Protein AF-A0A6C0DD44-F1 (afdb_monomer_lite)

pLDDT: mean 80.85, std 16.09, range [44.44, 95.06]

Sequence (107 aa):
MPKRCPNGTRRNKTTGKCEPTNSMRSKSPKKNNKTAKKTPVKRCNKMPPHRIHDIVERERGIDEAISFKRRPDYYERMKTKLESLCFPKGTEWTKVSGYDIALYKAI

Foldseek 3Di:
DPDADPPQWDQDPVVRDTHGDPPPPDPDDDDPDPPPPPDPPPPFDADDLVLLVQQLVVVVVVCVVVVHDDDPCPSVVLSVVSRVFTADPPDDSVQVRYSVSSVVRTD

Structure (mmCIF, N/CA/C/O backbone):
data_AF-A0A6C0DD44-F1
#
_entry.id   AF-A0A6C0DD44-F1
#
loop_
_atom_site.group_PDB
_atom_site.id
_atom_site.type_symbol
_atom_site.label_atom_id
_atom_site.label_alt_id
_atom_site.label_comp_id
_atom_site.label_asym_id
_atom_site.label_entity_id
_atom_site.label_seq_id
_atom_site.pdbx_PDB_ins_code
_atom_site.Cartn_x
_atom_site.Cartn_y
_atom_site.Cartn_z
_atom_site.occupancy
_atom_site.B_iso_or_equiv
_atom_site.auth_seq_id
_atom_site.auth_comp_id
_atom_site.auth_asym_id
_atom_site.auth_atom_id
_atom_site.pdbx_PDB_model_num
ATOM 1 N N . MET A 1 1 ? -41.063 29.227 45.702 1.00 49.09 1 MET A N 1
ATOM 2 C CA . MET A 1 1 ? -40.134 28.970 44.574 1.00 49.09 1 MET A CA 1
ATOM 3 C C . MET A 1 1 ? -38.701 29.178 45.041 1.00 49.09 1 MET A C 1
ATOM 5 O O . MET A 1 1 ? -38.458 30.214 45.655 1.00 49.09 1 MET A O 1
ATOM 9 N N . PRO A 1 2 ? -37.749 28.249 44.830 1.00 55.44 2 PRO A N 1
ATOM 10 C CA . PRO A 1 2 ? -36.371 28.508 45.229 1.00 55.44 2 PRO A CA 1
ATOM 11 C C . PRO A 1 2 ? -35.787 29.612 44.338 1.00 55.44 2 PRO A C 1
ATOM 13 O O . PRO A 1 2 ? -35.642 29.434 43.128 1.00 55.44 2 PRO A O 1
ATOM 16 N N . LYS A 1 3 ? -35.482 30.768 44.949 1.00 74.38 3 LYS A N 1
ATOM 17 C CA . LYS A 1 3 ? -34.761 31.878 44.312 1.00 74.38 3 LYS A CA 1
ATOM 18 C C . LYS A 1 3 ? -33.436 31.326 43.782 1.00 74.38 3 LYS A C 1
ATOM 20 O O . LYS A 1 3 ? -32.605 30.855 44.559 1.00 74.38 3 LYS A O 1
ATOM 25 N N . ARG A 1 4 ? -33.273 31.312 42.458 1.00 76.75 4 ARG A N 1
ATOM 26 C CA . ARG A 1 4 ? -32.002 30.942 41.824 1.00 76.75 4 ARG A CA 1
ATOM 27 C C . ARG A 1 4 ? -30.924 31.919 42.302 1.00 76.75 4 ARG A C 1
ATOM 29 O O . ARG A 1 4 ? -31.206 33.105 42.457 1.00 76.75 4 ARG A O 1
ATOM 36 N N . CYS A 1 5 ? -29.714 31.419 42.550 1.00 81.94 5 CYS A N 1
ATOM 37 C CA . CYS A 1 5 ? -28.583 32.297 42.838 1.00 81.94 5 CYS A CA 1
ATOM 38 C C . CYS A 1 5 ? -28.293 33.202 41.627 1.00 81.94 5 CYS A C 1
ATOM 40 O O . CYS A 1 5 ? -28.504 32.764 40.491 1.00 81.94 5 CYS A O 1
ATOM 42 N N . PRO A 1 6 ? -27.823 34.441 41.852 1.00 80.44 6 PRO A N 1
ATOM 43 C CA . PRO A 1 6 ? -27.440 35.340 40.772 1.00 80.44 6 PRO A CA 1
ATOM 44 C C . PRO A 1 6 ? -26.315 34.733 39.920 1.00 80.44 6 PRO A C 1
ATOM 46 O O . PRO A 1 6 ? -25.486 33.958 40.410 1.00 80.44 6 PRO A O 1
ATOM 49 N N . ASN A 1 7 ? -26.299 35.074 38.630 1.00 73.94 7 ASN A N 1
ATOM 50 C CA . ASN A 1 7 ? -25.363 34.513 37.653 1.00 73.94 7 ASN A CA 1
ATOM 51 C C . ASN A 1 7 ? -23.903 34.660 38.117 1.00 73.94 7 ASN A C 1
ATOM 53 O O . ASN A 1 7 ? -23.495 35.719 38.583 1.00 73.94 7 ASN A O 1
ATOM 57 N N . GLY A 1 8 ? -23.119 33.585 37.988 1.00 73.81 8 GLY A N 1
ATOM 58 C CA . GLY A 1 8 ? -21.721 33.535 38.443 1.00 73.81 8 GLY A CA 1
ATOM 59 C C . GLY A 1 8 ? -21.534 33.092 39.899 1.00 73.81 8 GLY A C 1
ATOM 60 O O . GLY A 1 8 ? -20.402 32.835 40.314 1.00 73.81 8 GLY A O 1
ATOM 61 N N . THR A 1 9 ? -22.624 32.911 40.649 1.00 82.69 9 THR A N 1
ATOM 62 C CA . THR A 1 9 ? -22.607 32.354 42.008 1.00 82.69 9 THR A CA 1
ATOM 63 C C . THR A 1 9 ? -23.380 31.039 42.075 1.00 82.69 9 THR A C 1
ATOM 65 O O . THR A 1 9 ? -24.319 30.796 41.314 1.00 82.69 9 THR A O 1
ATOM 68 N N . ARG A 1 10 ? -22.992 30.168 43.003 1.00 86.25 10 ARG A N 1
ATOM 69 C CA . ARG A 1 10 ? -23.633 28.881 43.253 1.00 86.25 10 ARG A CA 1
ATOM 70 C C . ARG A 1 10 ? -24.048 28.795 44.712 1.00 86.25 10 ARG A C 1
ATOM 72 O O . ARG A 1 10 ? -23.312 29.205 45.599 1.00 86.25 10 ARG A O 1
ATOM 79 N N . ARG A 1 11 ? -25.218 28.208 44.974 1.00 87.31 11 ARG A N 1
ATOM 80 C CA . ARG A 1 11 ? -25.659 27.947 46.347 1.00 87.31 11 ARG A CA 1
ATOM 81 C C . ARG A 1 11 ? -24.757 26.895 46.988 1.00 87.31 11 ARG A C 1
ATOM 83 O O . ARG A 1 11 ? -24.691 25.764 46.498 1.00 87.31 11 ARG A O 1
ATOM 90 N N . ASN A 1 12 ? -24.093 27.259 48.075 1.00 81.31 12 ASN A N 1
ATOM 91 C CA . ASN A 1 12 ? -23.393 26.319 48.927 1.00 81.31 12 ASN A CA 1
ATOM 92 C C . ASN A 1 12 ? -24.435 25.438 49.634 1.00 81.31 12 ASN A C 1
ATOM 94 O O . ASN A 1 12 ? -25.406 25.937 50.206 1.00 81.31 12 ASN A O 1
ATOM 98 N N . LYS A 1 13 ? -24.261 24.115 49.547 1.00 79.06 13 LYS A N 1
ATOM 99 C CA . LYS A 1 13 ? -25.189 23.144 50.144 1.00 79.06 13 LYS A CA 1
ATOM 100 C C . LYS A 1 13 ? -25.118 23.134 51.673 1.00 79.06 13 LYS A C 1
ATOM 102 O O . LYS A 1 13 ? -26.117 22.819 52.303 1.00 79.06 13 LYS A O 1
ATOM 107 N N . THR A 1 14 ? -23.971 23.495 52.239 1.00 81.25 14 THR A N 1
ATOM 108 C CA . THR A 1 14 ? -23.697 23.478 53.678 1.00 81.25 14 THR A CA 1
ATOM 109 C C . THR A 1 14 ? -24.195 24.749 54.358 1.00 81.25 14 THR A C 1
ATOM 111 O O . THR A 1 14 ? -24.871 24.678 55.375 1.00 81.25 14 THR A O 1
ATOM 114 N N . THR A 1 15 ? -23.904 25.924 53.790 1.00 79.50 15 THR A N 1
ATOM 115 C CA . THR A 1 15 ? -24.281 27.219 54.395 1.00 79.50 15 THR A CA 1
ATOM 116 C C . THR A 1 15 ? -25.595 27.777 53.850 1.00 79.50 15 THR A C 1
ATOM 118 O O . THR A 1 15 ? -26.145 28.732 54.393 1.00 79.50 15 THR A O 1
ATOM 121 N N . GLY A 1 16 ? -26.097 27.230 52.740 1.00 81.25 16 GLY A N 1
ATOM 122 C CA . GLY A 1 16 ? -27.311 27.696 52.074 1.00 81.25 16 GLY A CA 1
ATOM 123 C C . GLY A 1 16 ? -27.181 29.057 51.379 1.00 81.25 16 GLY A C 1
ATOM 124 O O . GLY A 1 16 ? -28.156 29.483 50.752 1.00 81.25 16 GLY A O 1
ATOM 125 N N . LYS A 1 17 ? -26.017 29.719 51.455 1.00 84.44 17 LYS A N 1
ATOM 126 C CA . LYS A 1 17 ? -25.721 31.027 50.844 1.00 84.44 17 LYS A CA 1
ATOM 127 C C . LYS A 1 17 ? -25.192 30.868 49.414 1.00 84.44 17 LYS A C 1
ATOM 129 O O . LYS A 1 17 ? -24.668 29.817 49.055 1.00 84.44 17 LYS A O 1
ATOM 134 N N . CYS A 1 18 ? -25.353 31.892 48.577 1.00 85.38 18 CYS A N 1
ATOM 135 C CA . CYS A 1 18 ? -24.775 31.913 47.230 1.00 85.38 18 CYS A CA 1
ATOM 136 C C . CYS A 1 18 ? -23.315 32.377 47.309 1.00 85.38 18 CYS A C 1
ATOM 138 O O . CYS A 1 18 ? -23.054 33.487 47.759 1.00 85.38 18 CYS A O 1
ATOM 140 N N . GLU A 1 19 ? -22.382 31.539 46.870 1.00 81.56 19 GLU A N 1
ATOM 141 C CA . GLU A 1 19 ? -20.943 31.816 46.869 1.00 81.56 19 GLU A CA 1
ATOM 142 C C . GLU A 1 19 ? -20.422 31.932 45.430 1.00 81.56 19 GLU A C 1
ATOM 144 O O . GLU A 1 19 ? -20.950 31.260 44.535 1.00 81.56 19 GLU A O 1
ATOM 149 N N . PRO A 1 20 ? -19.421 32.791 45.160 1.00 82.19 20 PRO A N 1
ATOM 150 C CA . PRO A 1 20 ? -18.844 32.927 43.830 1.00 82.19 20 PRO A CA 1
ATOM 151 C C . PRO A 1 20 ? -18.276 31.590 43.363 1.00 82.19 20 PRO A C 1
ATOM 153 O O . PRO A 1 20 ? -17.601 30.866 44.095 1.00 82.19 20 PRO A O 1
ATOM 156 N N . THR A 1 21 ? -18.566 31.241 42.116 1.00 71.44 21 THR A N 1
ATOM 157 C CA . THR A 1 21 ? -18.017 30.026 41.523 1.00 71.44 21 THR A CA 1
ATOM 158 C C . THR A 1 21 ? -16.540 30.306 41.253 1.00 71.44 21 THR A C 1
ATOM 160 O O . THR A 1 21 ? -16.240 31.143 40.407 1.00 71.44 21 THR A O 1
ATOM 163 N N . ASN A 1 22 ? -15.610 29.622 41.931 1.00 60.41 22 ASN A N 1
ATOM 164 C CA . ASN A 1 22 ? -14.150 29.782 41.754 1.00 60.41 22 ASN A CA 1
ATOM 165 C C . ASN A 1 22 ? -13.629 29.464 40.330 1.00 60.41 22 ASN A C 1
ATOM 167 O O . ASN A 1 22 ? -12.428 29.335 40.107 1.00 60.41 22 ASN A O 1
ATOM 171 N N . SER A 1 23 ? -14.497 29.370 39.321 1.00 53.91 23 SER A N 1
ATOM 172 C CA . SER A 1 23 ? -14.121 29.307 37.915 1.00 53.91 23 SER A CA 1
ATOM 173 C C . SER A 1 23 ? -13.792 30.697 37.358 1.00 53.91 23 SER A C 1
ATOM 175 O O . SER A 1 23 ? -14.306 31.089 36.311 1.00 53.91 23 SER A O 1
ATOM 177 N N . MET A 1 24 ? -12.886 31.435 38.000 1.00 49.75 24 MET A N 1
ATOM 178 C CA . MET A 1 24 ? -12.076 32.409 37.269 1.00 49.75 24 MET A CA 1
ATOM 179 C C . MET A 1 24 ? -10.991 31.650 36.496 1.00 49.75 24 MET A C 1
ATOM 181 O O . MET A 1 24 ? -9.802 31.767 36.764 1.00 49.75 24 MET A O 1
ATOM 185 N N . ARG A 1 25 ? -11.404 30.839 35.514 1.00 52.66 25 ARG A N 1
ATOM 186 C CA . ARG A 1 25 ? -10.516 30.519 34.396 1.00 52.66 25 ARG A CA 1
ATOM 187 C C . ARG A 1 25 ? -10.668 31.665 33.412 1.00 52.66 25 ARG A C 1
ATOM 189 O O . ARG A 1 25 ? -11.705 31.813 32.768 1.00 52.66 25 ARG A O 1
ATOM 196 N N . SER A 1 26 ? -9.643 32.507 33.401 1.00 53.81 26 SER A N 1
ATOM 197 C CA . SER A 1 26 ? -9.309 33.462 32.353 1.00 53.81 26 SER A CA 1
ATOM 198 C C . SER A 1 26 ? -9.885 33.043 30.996 1.00 53.81 26 SER A C 1
ATOM 200 O O . SER A 1 26 ? -9.708 31.911 30.546 1.00 53.81 26 SER A O 1
ATOM 202 N N . LYS A 1 27 ? -10.600 33.968 30.346 1.00 48.38 27 LYS A N 1
ATOM 203 C CA . LYS A 1 27 ? -11.064 33.822 28.962 1.00 48.38 27 LYS A CA 1
ATOM 204 C C . LYS A 1 27 ? -9.845 33.576 28.066 1.00 48.38 27 LYS A C 1
ATOM 206 O O . LYS A 1 27 ? -9.212 34.524 27.618 1.00 48.38 27 LYS A O 1
ATOM 211 N N . SER A 1 28 ? -9.501 32.321 27.802 1.00 54.91 28 SER A N 1
ATOM 212 C CA . SER A 1 28 ? -8.605 31.993 26.696 1.00 54.91 28 SER A CA 1
ATOM 213 C C . SER A 1 28 ? -9.347 32.290 25.383 1.00 54.91 28 SER A C 1
ATOM 215 O O . SER A 1 28 ? -10.537 31.967 25.277 1.00 54.91 28 SER A O 1
ATOM 217 N N . PRO A 1 29 ? -8.706 32.928 24.391 1.00 52.94 29 PRO A N 1
ATOM 218 C CA . PRO A 1 29 ? -9.366 33.312 23.151 1.00 52.94 29 PRO A CA 1
ATOM 219 C C . PRO A 1 29 ? -9.887 32.081 22.399 1.00 52.94 29 PRO A C 1
ATOM 221 O O . PRO A 1 29 ? -9.190 31.076 22.243 1.00 52.94 29 PRO A O 1
ATOM 224 N N . LYS A 1 30 ? -11.140 32.170 21.936 1.00 51.69 30 LYS A N 1
ATOM 225 C CA . LYS A 1 30 ? -11.807 31.171 21.092 1.00 51.69 30 LYS A CA 1
ATOM 226 C C . LYS A 1 30 ? -10.969 30.915 19.835 1.00 51.69 30 LYS A C 1
ATOM 228 O O . LYS A 1 30 ? -10.987 31.716 18.905 1.00 51.69 30 LYS A O 1
ATOM 233 N N . LYS A 1 31 ? -10.284 29.770 19.771 1.00 46.09 31 LYS A N 1
ATOM 234 C CA . LYS A 1 31 ? -9.838 29.200 18.495 1.00 46.09 31 LYS A CA 1
ATOM 235 C C . LYS A 1 31 ? -11.046 28.547 17.830 1.00 46.09 31 LYS A C 1
ATOM 237 O O . LYS A 1 31 ? -11.517 27.500 18.272 1.00 46.09 31 LYS A O 1
ATOM 242 N N . ASN A 1 32 ? -11.542 29.178 16.771 1.00 49.62 32 ASN A N 1
ATOM 243 C CA . ASN A 1 32 ? -12.516 28.604 15.852 1.00 49.62 32 ASN A CA 1
ATOM 244 C C . ASN A 1 32 ? -11.860 27.464 15.061 1.00 49.62 32 ASN A C 1
ATOM 246 O O . ASN A 1 32 ? -11.532 27.622 13.891 1.00 49.62 32 ASN A O 1
ATOM 250 N N . ASN A 1 33 ? -11.665 26.305 15.685 1.00 51.00 33 ASN A N 1
ATOM 251 C CA . ASN A 1 33 ? -11.401 25.086 14.939 1.00 51.00 33 ASN A CA 1
ATOM 252 C C . ASN A 1 33 ? -12.742 24.405 14.700 1.00 51.00 33 ASN A C 1
ATOM 254 O O . ASN A 1 33 ? -13.322 23.824 15.614 1.00 51.00 33 ASN A O 1
ATOM 258 N N . LYS A 1 34 ? -13.224 24.497 13.455 1.00 47.75 34 LYS A N 1
ATOM 259 C CA . LYS A 1 34 ? -14.212 23.583 12.873 1.00 47.75 34 LYS A CA 1
ATOM 260 C C . LYS A 1 34 ? -13.738 22.155 13.165 1.00 47.75 34 LYS A C 1
ATOM 262 O O . LYS A 1 34 ? -12.919 21.598 12.440 1.00 47.75 34 LYS A O 1
ATOM 267 N N . THR A 1 35 ? -14.206 21.563 14.256 1.00 44.44 35 THR A N 1
ATOM 268 C CA . THR A 1 35 ? -14.059 20.136 14.503 1.00 44.44 35 THR A CA 1
ATOM 269 C C . THR A 1 35 ? -15.027 19.443 13.561 1.00 44.44 35 THR A C 1
ATOM 271 O O . THR A 1 35 ? -16.190 19.205 13.881 1.00 44.44 35 THR A O 1
ATOM 274 N N . ALA A 1 36 ? -14.542 19.146 12.352 1.00 53.69 36 ALA A N 1
ATOM 275 C CA . ALA A 1 36 ? -15.103 18.070 11.555 1.00 53.69 36 ALA A CA 1
ATOM 276 C C . ALA A 1 36 ? -15.296 16.874 12.497 1.00 53.69 36 ALA A C 1
ATOM 278 O O . ALA A 1 36 ? -14.377 16.527 13.247 1.00 53.69 36 ALA A O 1
ATOM 279 N N . LYS A 1 37 ? -16.516 16.329 12.531 1.00 45.06 37 LYS A N 1
ATOM 280 C CA . LYS A 1 37 ? -16.887 15.166 13.341 1.00 45.06 37 LYS A CA 1
ATOM 281 C C . LYS A 1 37 ? -15.788 14.112 13.188 1.00 45.06 37 LYS A C 1
ATOM 283 O O . LYS A 1 37 ? -15.688 13.493 12.134 1.00 45.06 37 LYS A O 1
ATOM 288 N N . LYS A 1 38 ? -14.951 13.921 14.215 1.00 48.75 38 LYS A N 1
ATOM 289 C CA . LYS A 1 38 ? -14.075 12.752 14.284 1.00 48.75 38 LYS A CA 1
ATOM 290 C C . LYS A 1 38 ? -15.014 11.566 14.442 1.00 48.75 38 LYS A C 1
ATOM 292 O O . LYS A 1 38 ? -15.525 11.318 15.531 1.00 48.75 38 LYS A O 1
ATOM 297 N N . THR A 1 39 ? -15.301 10.897 13.331 1.00 58.97 39 THR A N 1
ATOM 298 C CA . THR A 1 39 ? -15.863 9.550 13.336 1.00 58.97 39 THR A CA 1
ATOM 299 C C . THR A 1 39 ? -15.057 8.700 14.317 1.00 58.97 39 THR A C 1
ATOM 301 O O . THR A 1 39 ? -13.843 8.908 14.430 1.00 58.97 39 THR A O 1
ATOM 304 N N . PRO A 1 40 ? -15.696 7.782 15.064 1.00 52.00 40 PRO A N 1
ATOM 305 C CA . PRO A 1 40 ? -14.987 6.935 16.011 1.00 52.00 40 PRO A CA 1
ATOM 306 C C . PRO A 1 40 ? -13.828 6.271 15.273 1.00 52.00 40 PRO A C 1
ATOM 308 O O . PRO A 1 40 ? -14.037 5.624 14.246 1.00 52.00 40 PRO A O 1
ATOM 311 N N . VAL A 1 41 ? -12.606 6.507 15.754 1.00 58.00 41 VAL A N 1
ATOM 312 C CA . VAL A 1 41 ? -11.389 5.939 15.177 1.00 58.00 41 VAL A CA 1
ATOM 313 C C . VAL A 1 41 ? -11.525 4.430 15.329 1.00 58.00 41 VAL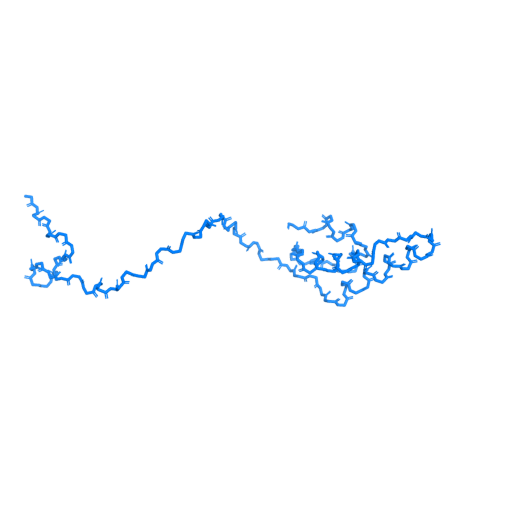 A C 1
ATOM 315 O O . VAL A 1 41 ? -11.274 3.880 16.404 1.00 58.00 41 VAL A O 1
ATOM 318 N N . LYS A 1 42 ? -12.011 3.752 14.282 1.00 61.12 42 LYS A N 1
ATOM 319 C CA . LYS A 1 42 ? -11.956 2.295 14.201 1.00 61.12 42 LYS A CA 1
ATOM 320 C C . LYS A 1 42 ? -10.493 1.947 14.450 1.00 61.12 42 LYS A C 1
ATOM 322 O O . LYS A 1 42 ? -9.619 2.493 13.783 1.00 61.12 42 LYS A O 1
ATOM 327 N N . ARG A 1 43 ? -10.216 1.121 15.465 1.00 69.69 43 ARG A N 1
ATOM 328 C CA . ARG A 1 43 ? -8.854 0.660 15.773 1.00 69.69 43 ARG A CA 1
ATOM 329 C C . ARG A 1 43 ? -8.349 -0.116 14.559 1.00 69.69 43 ARG A C 1
ATOM 331 O O . ARG A 1 43 ? -8.640 -1.305 14.448 1.00 69.69 43 ARG A O 1
ATOM 338 N N . CYS A 1 44 ? -7.677 0.569 13.650 1.00 82.06 44 CYS A N 1
ATOM 339 C CA . CYS A 1 44 ? -7.140 -0.007 12.436 1.00 82.06 44 CYS A CA 1
ATOM 340 C C . CYS A 1 44 ? -5.634 -0.139 12.537 1.00 82.06 44 CYS A C 1
ATOM 342 O O . CYS A 1 44 ? -4.964 0.624 13.238 1.00 82.06 44 CYS A O 1
ATOM 344 N N . ASN A 1 45 ? -5.123 -1.137 11.837 1.00 90.06 45 ASN A N 1
ATOM 345 C CA . ASN A 1 45 ? -3.706 -1.414 11.805 1.00 90.06 45 ASN A CA 1
ATOM 346 C C . ASN A 1 45 ? -3.069 -0.617 10.671 1.00 90.06 45 ASN A C 1
ATOM 348 O O . ASN A 1 45 ? -3.634 -0.491 9.583 1.00 90.06 45 ASN A O 1
ATOM 352 N N . LYS A 1 46 ? -1.887 -0.072 10.946 1.00 92.00 46 LYS A N 1
ATOM 353 C CA . LYS A 1 46 ? -1.039 0.550 9.933 1.00 92.00 46 LYS A CA 1
ATOM 354 C C . LYS A 1 46 ? -0.237 -0.519 9.210 1.00 92.00 46 LYS A C 1
ATOM 356 O O . LYS A 1 46 ? 0.121 -1.533 9.811 1.00 92.00 46 LYS A O 1
ATOM 361 N N . MET A 1 47 ? 0.019 -0.288 7.925 1.00 92.69 47 MET A N 1
ATOM 362 C CA . MET A 1 47 ? 0.877 -1.172 7.149 1.00 92.69 47 MET A CA 1
ATOM 363 C C . MET A 1 47 ? 2.314 -1.093 7.677 1.00 92.69 47 MET A C 1
ATOM 365 O O . MET A 1 47 ? 2.796 0.013 7.934 1.00 92.69 47 MET A O 1
ATOM 369 N N . PRO A 1 48 ? 3.004 -2.230 7.865 1.00 93.75 48 PRO A N 1
ATOM 3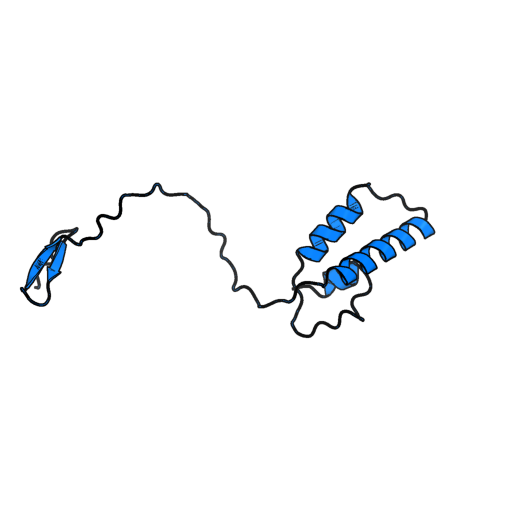70 C CA . PRO A 1 48 ? 4.404 -2.220 8.258 1.00 93.75 48 PRO A CA 1
ATOM 371 C C . PRO A 1 48 ? 5.274 -1.487 7.224 1.00 93.75 48 PRO A C 1
ATOM 373 O O . PRO A 1 48 ? 5.040 -1.640 6.025 1.00 93.75 48 PRO A O 1
ATOM 376 N N . PRO A 1 49 ? 6.314 -0.749 7.645 1.00 93.62 49 PRO A N 1
ATOM 377 C CA . PRO A 1 49 ? 7.126 0.061 6.735 1.00 93.62 49 PRO A CA 1
ATOM 378 C C . PRO A 1 49 ? 7.846 -0.771 5.665 1.00 93.62 49 PRO A C 1
ATOM 380 O O . PRO A 1 49 ? 7.884 -0.363 4.508 1.00 93.62 49 PRO A O 1
ATOM 383 N N . HIS A 1 50 ? 8.335 -1.968 6.010 1.00 93.94 50 HIS A N 1
ATOM 384 C CA . HIS A 1 50 ? 8.947 -2.881 5.035 1.00 93.94 50 HIS A CA 1
ATOM 385 C C . HIS A 1 50 ? 7.960 -3.284 3.928 1.00 93.94 50 HIS A C 1
ATOM 387 O O . HIS A 1 50 ? 8.330 -3.346 2.767 1.00 93.94 50 HIS A O 1
ATOM 393 N N . ARG A 1 51 ? 6.671 -3.456 4.253 1.00 93.94 51 ARG A N 1
ATOM 394 C CA . ARG A 1 51 ? 5.645 -3.768 3.249 1.00 93.94 51 ARG A CA 1
ATOM 395 C C . ARG A 1 51 ? 5.366 -2.623 2.299 1.00 93.94 51 ARG A C 1
ATOM 397 O O . ARG A 1 51 ? 5.110 -2.853 1.124 1.00 93.94 51 ARG A O 1
ATOM 404 N N . ILE A 1 52 ? 5.391 -1.399 2.814 1.00 94.62 52 ILE A N 1
ATOM 405 C CA . ILE A 1 52 ? 5.250 -0.202 1.987 1.00 94.62 52 ILE A CA 1
ATOM 406 C C . ILE A 1 52 ? 6.409 -0.144 0.988 1.00 94.62 52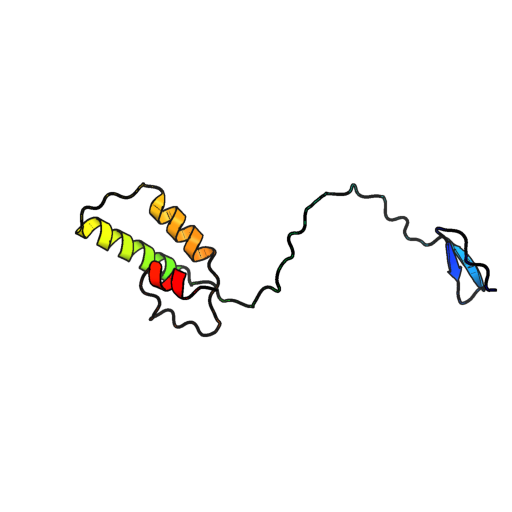 ILE A C 1
ATOM 408 O O . ILE A 1 52 ? 6.172 0.094 -0.192 1.00 94.62 52 ILE A O 1
ATOM 412 N N . HIS A 1 53 ? 7.630 -0.429 1.449 1.00 94.88 53 HIS A N 1
ATOM 413 C CA . HIS A 1 53 ? 8.817 -0.499 0.600 1.00 94.88 53 HIS A CA 1
ATOM 414 C C . HIS A 1 53 ? 8.692 -1.571 -0.493 1.00 94.88 53 HIS A C 1
ATOM 416 O O . HIS A 1 53 ? 8.822 -1.235 -1.665 1.00 94.88 53 HIS A O 1
ATOM 422 N N . ASP A 1 54 ? 8.333 -2.811 -0.131 1.00 95.06 54 ASP A N 1
ATOM 423 C CA . ASP A 1 54 ? 8.150 -3.920 -1.085 1.00 95.06 54 ASP A CA 1
ATOM 424 C C . ASP A 1 54 ? 7.166 -3.566 -2.212 1.00 95.06 54 ASP A C 1
ATOM 426 O O . ASP A 1 54 ? 7.372 -3.911 -3.376 1.00 95.06 54 ASP A O 1
ATOM 430 N N . ILE 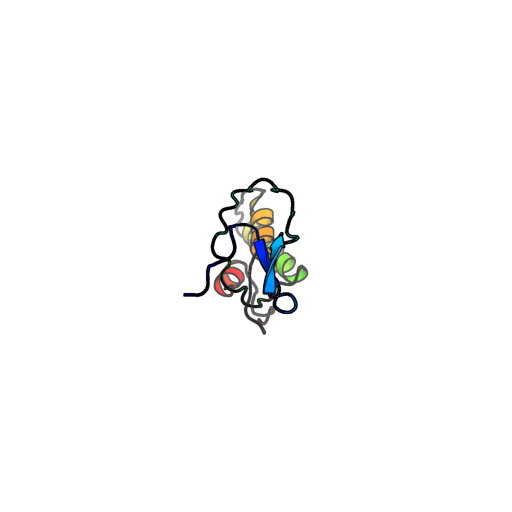A 1 55 ? 6.058 -2.901 -1.861 1.00 94.88 55 ILE A N 1
ATOM 431 C CA . ILE A 1 55 ? 5.037 -2.488 -2.828 1.00 94.88 55 ILE A CA 1
ATOM 432 C C . ILE A 1 55 ? 5.602 -1.412 -3.754 1.00 94.88 55 ILE A C 1
ATOM 434 O O . ILE A 1 55 ? 5.464 -1.527 -4.967 1.00 94.88 55 ILE A O 1
ATOM 438 N N . VAL A 1 56 ? 6.260 -0.389 -3.205 1.00 94.62 56 VAL A N 1
ATOM 439 C CA . VAL A 1 56 ? 6.828 0.709 -4.000 1.00 94.62 56 VAL A CA 1
ATOM 440 C C . VAL A 1 56 ? 7.900 0.201 -4.969 1.00 94.62 56 VAL A C 1
ATOM 442 O O . VAL A 1 56 ? 7.881 0.580 -6.138 1.00 94.62 56 VAL A O 1
ATOM 445 N N . GLU A 1 57 ? 8.801 -0.677 -4.524 1.00 94.25 57 GLU A N 1
ATOM 446 C CA . GLU A 1 57 ? 9.831 -1.266 -5.390 1.00 94.25 57 GLU A CA 1
ATOM 447 C C . GLU A 1 57 ? 9.236 -2.138 -6.491 1.00 94.25 57 GLU A C 1
ATOM 449 O O . GLU A 1 57 ? 9.684 -2.081 -7.634 1.00 94.25 57 GLU A O 1
ATOM 454 N N . ARG A 1 58 ? 8.192 -2.910 -6.176 1.00 93.25 58 ARG A N 1
ATOM 455 C CA . ARG A 1 58 ? 7.490 -3.713 -7.177 1.00 93.25 58 ARG A CA 1
ATOM 456 C C . ARG A 1 58 ? 6.856 -2.846 -8.257 1.00 93.25 58 ARG A C 1
ATOM 458 O O . ARG A 1 58 ? 7.047 -3.130 -9.434 1.00 93.25 58 ARG A O 1
ATOM 465 N N . GLU A 1 59 ? 6.101 -1.820 -7.870 1.00 93.00 59 GLU A N 1
ATOM 466 C CA . GLU A 1 59 ? 5.458 -0.902 -8.822 1.00 93.00 59 GLU A CA 1
ATOM 467 C C . GLU A 1 59 ? 6.512 -0.211 -9.694 1.00 93.00 59 GLU A C 1
ATOM 469 O O . GLU A 1 59 ? 6.346 -0.102 -10.907 1.00 93.00 59 GLU A O 1
ATOM 474 N N . ARG A 1 60 ? 7.649 0.161 -9.093 1.00 92.69 60 ARG A N 1
ATOM 475 C CA . ARG A 1 60 ? 8.784 0.722 -9.822 1.00 92.69 60 ARG A CA 1
ATOM 476 C C . ARG A 1 60 ? 9.383 -0.254 -10.830 1.00 92.69 60 ARG A C 1
ATOM 478 O O 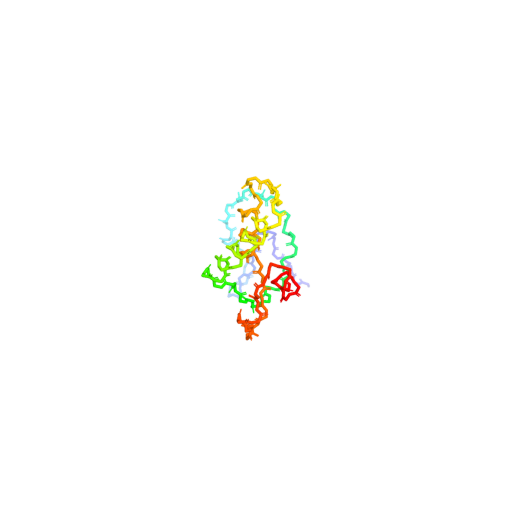. ARG A 1 60 ? 9.614 0.134 -11.970 1.00 92.69 60 ARG A O 1
ATOM 485 N N . GLY A 1 61 ? 9.592 -1.509 -10.441 1.00 92.88 61 GLY A N 1
ATOM 486 C CA . GLY A 1 61 ? 10.087 -2.547 -11.344 1.00 92.88 61 GLY A CA 1
ATOM 487 C C . GLY A 1 61 ? 9.121 -2.840 -12.496 1.00 92.88 61 GLY A C 1
ATOM 488 O O . GLY A 1 61 ? 9.561 -3.058 -13.622 1.00 92.88 61 GLY A O 1
ATOM 489 N N . ILE A 1 62 ? 7.808 -2.793 -12.244 1.00 91.81 62 ILE A N 1
ATOM 490 C CA . ILE A 1 62 ? 6.788 -2.932 -13.292 1.00 91.81 62 ILE A CA 1
ATOM 491 C C . ILE A 1 62 ? 6.883 -1.765 -14.273 1.00 91.81 62 ILE A C 1
ATOM 493 O O . ILE A 1 62 ? 6.996 -2.011 -15.471 1.00 91.81 62 ILE A O 1
ATOM 497 N N . ASP A 1 63 ? 6.880 -0.522 -13.782 1.00 92.00 63 ASP A N 1
ATOM 498 C CA . ASP A 1 63 ? 6.979 0.681 -14.615 1.00 92.00 63 ASP A CA 1
ATOM 499 C C . ASP A 1 63 ? 8.268 0.693 -15.460 1.00 92.00 63 ASP A C 1
ATOM 501 O O . ASP A 1 63 ? 8.225 1.029 -16.646 1.00 92.00 63 ASP A O 1
ATOM 505 N N . GLU A 1 64 ? 9.402 0.283 -14.877 1.00 91.00 64 GLU A N 1
ATOM 506 C CA . GLU A 1 64 ? 10.678 0.125 -15.585 1.00 91.00 64 GLU A CA 1
ATOM 507 C C . GLU A 1 64 ? 10.584 -0.953 -16.680 1.00 91.00 64 GLU A C 1
ATOM 509 O O . GLU A 1 64 ? 11.005 -0.707 -17.813 1.00 91.00 64 GLU A O 1
ATOM 514 N N . ALA A 1 65 ? 9.952 -2.100 -16.402 1.00 92.56 65 ALA A N 1
ATOM 515 C CA . ALA A 1 65 ? 9.769 -3.179 -17.376 1.00 92.56 65 ALA A CA 1
ATOM 516 C C . ALA A 1 65 ? 8.877 -2.780 -18.565 1.00 92.56 65 ALA A C 1
ATOM 518 O O . ALA A 1 65 ? 9.141 -3.180 -19.698 1.00 92.56 65 ALA A O 1
ATOM 519 N N . ILE A 1 66 ? 7.844 -1.964 -18.332 1.00 94.38 66 ILE A N 1
ATOM 520 C CA . ILE A 1 66 ? 6.957 -1.461 -19.396 1.00 94.38 66 ILE A CA 1
ATOM 521 C C . ILE A 1 66 ? 7.443 -0.138 -20.011 1.00 94.38 66 ILE A C 1
ATOM 523 O O . ILE A 1 66 ? 6.733 0.460 -20.819 1.00 94.38 66 ILE A O 1
ATOM 527 N N . SER A 1 67 ? 8.639 0.340 -19.640 1.00 90.25 67 SER A N 1
ATOM 528 C CA . SER A 1 67 ? 9.204 1.626 -20.085 1.00 90.25 67 SER A CA 1
ATOM 529 C C . SER A 1 67 ? 8.293 2.839 -19.824 1.00 90.25 67 SER A C 1
ATOM 531 O O . SER A 1 67 ? 8.349 3.848 -20.534 1.00 90.25 67 SER A O 1
ATOM 533 N N . PHE A 1 68 ? 7.449 2.769 -18.793 1.00 89.94 68 PHE A N 1
ATOM 534 C CA . PHE A 1 68 ? 6.516 3.831 -18.440 1.00 89.94 68 PHE A CA 1
ATOM 535 C C . PHE A 1 68 ? 7.179 4.837 -17.496 1.00 89.94 68 PHE A C 1
ATOM 537 O O . PHE A 1 68 ? 7.597 4.513 -16.387 1.00 89.94 68 PHE A O 1
ATOM 544 N N . LYS A 1 69 ? 7.265 6.103 -17.920 1.00 86.81 69 LYS A N 1
ATOM 545 C CA . LYS A 1 69 ? 7.844 7.175 -17.097 1.00 86.81 69 LYS A CA 1
ATOM 546 C C . LYS A 1 69 ? 6.766 7.876 -16.280 1.00 86.81 69 LYS A C 1
ATOM 548 O O . LYS A 1 69 ? 6.023 8.712 -16.797 1.00 86.81 69 LYS A O 1
ATOM 553 N N . ARG A 1 70 ? 6.719 7.587 -14.979 1.00 88.69 70 ARG A N 1
ATOM 554 C CA . ARG A 1 70 ? 5.908 8.356 -14.024 1.00 88.69 70 ARG A CA 1
ATOM 555 C C . ARG A 1 70 ? 6.566 9.676 -13.637 1.00 88.69 70 ARG A C 1
ATOM 557 O O . ARG A 1 70 ? 7.756 9.899 -13.844 1.00 88.69 70 ARG A O 1
ATOM 564 N N . ARG A 1 71 ? 5.764 10.562 -13.038 1.00 89.56 71 ARG A N 1
ATOM 565 C CA . ARG A 1 71 ? 6.274 11.775 -12.388 1.00 89.56 71 ARG A CA 1
ATOM 566 C C . ARG A 1 71 ? 7.233 11.395 -11.250 1.00 89.56 71 ARG A C 1
ATOM 568 O O . ARG A 1 71 ? 6.964 10.415 -10.556 1.00 89.56 71 ARG A O 1
ATOM 575 N N . PRO A 1 72 ? 8.293 12.184 -11.004 1.00 83.75 72 PRO A N 1
ATOM 576 C CA . PRO A 1 72 ? 9.313 11.855 -10.005 1.00 83.75 72 PRO A CA 1
ATOM 577 C C . PRO A 1 72 ? 8.754 11.767 -8.579 1.00 83.75 72 PRO A C 1
ATOM 579 O O . PRO A 1 72 ? 9.269 11.025 -7.754 1.00 83.75 72 PRO A O 1
ATOM 582 N N . ASP A 1 73 ? 7.661 12.474 -8.294 1.00 92.56 73 ASP A N 1
ATOM 583 C CA . ASP A 1 73 ? 7.020 12.485 -6.980 1.00 92.56 73 ASP A CA 1
ATOM 584 C C . ASP A 1 73 ? 5.928 11.418 -6.807 1.00 92.56 73 ASP A C 1
ATOM 586 O O . ASP A 1 73 ? 5.261 11.369 -5.774 1.00 92.56 73 ASP A O 1
ATOM 590 N N . TYR A 1 74 ? 5.713 10.564 -7.809 1.00 93.44 74 TYR A N 1
ATOM 591 C CA . TYR A 1 74 ? 4.657 9.559 -7.772 1.00 93.44 74 TYR A CA 1
ATOM 592 C C . TYR A 1 74 ? 4.860 8.545 -6.640 1.00 93.44 74 TYR A C 1
ATOM 594 O O . TYR A 1 74 ? 3.933 8.300 -5.868 1.00 93.44 74 TYR A O 1
ATOM 602 N N . TYR A 1 75 ? 6.071 7.999 -6.503 1.00 92.44 75 TYR A N 1
ATOM 603 C CA . TYR A 1 75 ? 6.379 6.983 -5.492 1.00 92.44 75 TYR A CA 1
ATOM 604 C C . TYR A 1 75 ? 6.368 7.547 -4.071 1.00 92.44 75 TYR A C 1
ATOM 606 O O . TYR A 1 75 ? 5.887 6.884 -3.156 1.00 92.44 75 TYR A O 1
ATOM 614 N N . GLU A 1 76 ? 6.792 8.800 -3.888 1.00 93.50 76 GLU A N 1
ATOM 615 C CA . GLU A 1 76 ? 6.675 9.488 -2.597 1.00 93.50 76 GLU A CA 1
ATOM 616 C C . GLU A 1 76 ? 5.206 9.671 -2.204 1.00 93.50 76 GLU A C 1
ATOM 618 O O . GLU A 1 76 ? 4.800 9.308 -1.101 1.00 93.50 76 GLU A O 1
ATOM 623 N N . ARG A 1 77 ? 4.357 10.127 -3.137 1.00 94.38 77 ARG A N 1
ATOM 624 C CA . ARG A 1 77 ? 2.909 10.224 -2.891 1.00 94.38 77 ARG A CA 1
ATOM 625 C C . ARG A 1 77 ? 2.282 8.862 -2.602 1.00 94.38 77 ARG A C 1
ATOM 627 O O . ARG A 1 77 ? 1.409 8.771 -1.740 1.00 94.38 77 ARG A O 1
ATOM 634 N N . MET A 1 78 ? 2.707 7.819 -3.315 1.00 93.44 78 MET A N 1
ATOM 635 C CA . MET A 1 78 ? 2.259 6.446 -3.089 1.00 93.44 78 MET A CA 1
ATOM 636 C C . MET A 1 78 ? 2.614 5.989 -1.673 1.00 93.44 78 MET A C 1
ATOM 638 O O . MET A 1 78 ? 1.732 5.538 -0.943 1.00 93.44 78 MET A O 1
ATOM 642 N N . LYS A 1 79 ? 3.870 6.178 -1.258 1.00 94.88 79 LYS A N 1
ATOM 643 C CA . LYS A 1 79 ? 4.365 5.858 0.081 1.00 94.88 79 LYS A CA 1
ATOM 644 C C . LYS A 1 79 ? 3.569 6.587 1.161 1.00 94.88 79 LYS A C 1
ATOM 646 O O . LYS A 1 79 ? 2.985 5.932 2.020 1.00 94.88 79 LYS A O 1
ATOM 651 N N . THR A 1 80 ? 3.446 7.914 1.074 1.00 94.25 80 THR A N 1
ATOM 652 C CA . THR A 1 80 ? 2.666 8.703 2.045 1.00 94.25 80 THR A CA 1
ATOM 653 C C . THR A 1 80 ? 1.213 8.238 2.103 1.00 94.25 80 THR A C 1
ATOM 655 O O . THR A 1 80 ? 0.613 8.154 3.177 1.00 94.25 80 THR A O 1
ATOM 658 N N . LYS A 1 81 ? 0.627 7.893 0.951 1.00 94.50 81 LYS A N 1
ATOM 659 C CA . LYS A 1 81 ? -0.740 7.382 0.906 1.00 94.50 81 LYS A CA 1
ATOM 660 C C . LYS A 1 81 ? -0.837 6.035 1.613 1.00 94.50 81 LYS A C 1
ATOM 662 O O . LYS A 1 81 ? -1.679 5.915 2.496 1.00 94.50 81 LYS A O 1
ATOM 667 N N . LEU A 1 82 ? 0.048 5.083 1.328 1.00 94.00 82 LEU A N 1
ATOM 668 C CA . LEU A 1 82 ? 0.109 3.781 2.000 1.00 94.00 82 LEU A CA 1
ATOM 669 C C . LEU A 1 82 ? 0.313 3.895 3.523 1.00 94.00 82 LEU A C 1
ATOM 671 O O . LEU A 1 82 ? -0.354 3.192 4.279 1.00 94.00 82 LEU A O 1
ATOM 675 N N . GLU A 1 83 ? 1.158 4.819 3.984 1.00 93.31 83 GLU A N 1
ATOM 676 C CA . GLU A 1 83 ? 1.348 5.132 5.413 1.00 93.31 83 GLU A CA 1
ATOM 677 C C . GLU A 1 83 ? 0.064 5.698 6.053 1.00 93.31 83 GLU A C 1
ATOM 679 O O . GLU A 1 83 ? -0.278 5.425 7.214 1.00 93.31 83 GLU A O 1
ATOM 684 N N . SER A 1 84 ? -0.695 6.480 5.283 1.00 91.19 84 SER A N 1
ATOM 685 C CA . SER A 1 84 ? -1.949 7.083 5.733 1.00 91.19 84 SER A CA 1
ATOM 686 C C . SER A 1 84 ? -3.118 6.089 5.794 1.00 91.19 84 SER A C 1
ATOM 688 O O . SER A 1 84 ? -4.022 6.292 6.610 1.00 91.19 84 SER A O 1
ATOM 690 N N . LEU A 1 85 ? -3.071 4.985 5.034 1.00 91.88 85 LEU A N 1
ATOM 691 C CA . LEU A 1 85 ? -4.131 3.972 4.996 1.00 91.88 85 LEU A CA 1
ATOM 692 C C . LEU A 1 85 ? -4.349 3.283 6.350 1.00 91.88 85 LEU A C 1
ATOM 694 O O . LEU A 1 85 ? -3.528 3.325 7.273 1.00 91.88 85 LEU A O 1
ATOM 698 N N . CYS A 1 86 ? -5.525 2.683 6.473 1.00 91.50 86 CYS A N 1
ATOM 699 C CA . CYS A 1 86 ? -6.092 2.139 7.694 1.00 91.50 86 CYS A CA 1
ATOM 700 C C . CYS A 1 86 ? -6.640 0.753 7.345 1.00 91.50 86 CYS A C 1
ATOM 702 O O . CYS A 1 86 ? -7.511 0.644 6.491 1.00 91.50 86 CYS A O 1
ATOM 704 N N . PHE A 1 87 ? -6.103 -0.309 7.950 1.00 91.88 87 PHE A N 1
ATOM 705 C CA . PHE A 1 87 ? -6.446 -1.689 7.589 1.00 91.88 87 PHE A CA 1
ATOM 706 C C . PHE A 1 87 ? -7.230 -2.403 8.698 1.00 91.88 87 PHE A C 1
ATOM 708 O O . PHE A 1 87 ? -7.039 -2.096 9.885 1.00 91.88 87 PHE A O 1
ATOM 715 N N . PRO A 1 88 ? -8.091 -3.383 8.359 1.00 90.06 88 PRO A N 1
ATOM 716 C CA . PRO A 1 88 ? -8.766 -4.202 9.357 1.00 90.06 88 PRO A CA 1
ATOM 717 C C . PRO A 1 88 ? -7.764 -4.949 10.244 1.00 90.06 88 PRO A C 1
ATOM 719 O O . PRO A 1 88 ? -6.630 -5.255 9.858 1.00 90.06 88 PRO A O 1
ATOM 722 N N . LYS A 1 89 ? -8.193 -5.283 11.462 1.00 85.88 89 LYS A N 1
ATOM 723 C CA . LYS A 1 89 ? -7.419 -6.174 12.331 1.00 85.88 89 LYS A CA 1
ATOM 724 C C . LYS A 1 89 ? -7.312 -7.559 11.692 1.00 85.88 89 LYS A C 1
ATOM 726 O O . LYS A 1 89 ? -8.278 -8.034 11.108 1.00 85.88 89 LYS A O 1
ATOM 731 N N . GLY A 1 90 ? -6.146 -8.191 11.821 1.00 85.94 90 GLY A N 1
ATOM 732 C CA . GLY A 1 90 ? -5.882 -9.497 11.207 1.00 85.94 90 GLY A CA 1
ATOM 733 C C . GLY A 1 90 ? -5.610 -9.439 9.701 1.00 85.94 90 GLY A C 1
ATOM 734 O O . GLY A 1 90 ? -5.679 -10.466 9.039 1.00 85.94 90 GLY A O 1
ATOM 735 N N . THR A 1 91 ? -5.303 -8.260 9.146 1.00 89.25 91 THR A N 1
ATOM 736 C CA . THR A 1 91 ? -4.885 -8.153 7.742 1.00 89.25 91 THR A CA 1
ATOM 737 C C . THR A 1 91 ? -3.634 -8.993 7.498 1.00 89.25 91 THR A C 1
ATOM 739 O O . THR A 1 91 ? -2.575 -8.736 8.069 1.00 89.25 91 THR A O 1
ATOM 742 N N . GLU A 1 92 ? -3.754 -9.985 6.620 1.00 92.62 92 GLU A N 1
ATOM 743 C CA . GLU A 1 92 ? -2.619 -10.765 6.138 1.00 92.62 92 GLU A CA 1
ATOM 744 C C . GLU A 1 92 ? -1.830 -9.961 5.105 1.00 92.62 92 GLU A C 1
ATOM 746 O O . GLU A 1 92 ? -2.211 -9.857 3.936 1.00 92.62 92 GLU A O 1
ATOM 751 N N . TRP A 1 93 ? -0.699 -9.406 5.533 1.00 89.56 93 TRP A N 1
ATOM 752 C CA . TRP A 1 93 ? 0.157 -8.581 4.680 1.00 89.56 93 TRP A CA 1
ATOM 753 C C . TRP A 1 93 ? 0.753 -9.342 3.487 1.00 89.56 93 TRP A C 1
ATOM 755 O O . TRP A 1 93 ? 1.085 -8.733 2.481 1.00 89.56 93 TRP A O 1
ATOM 765 N N . THR A 1 94 ? 0.856 -10.673 3.559 1.00 88.75 94 THR A N 1
ATOM 766 C CA . THR A 1 94 ? 1.268 -11.546 2.437 1.00 88.75 94 THR A CA 1
ATOM 767 C C . THR A 1 94 ? 0.315 -11.490 1.253 1.00 88.75 94 THR A C 1
ATOM 769 O O . THR A 1 94 ? 0.750 -11.626 0.114 1.00 88.75 94 THR A O 1
ATOM 772 N N . LYS A 1 95 ? -0.965 -11.208 1.505 1.00 89.12 95 LYS A N 1
ATOM 773 C CA . LYS A 1 95 ? -1.997 -11.040 0.478 1.00 89.12 95 LYS A CA 1
ATOM 774 C C . LYS A 1 95 ? -2.159 -9.581 0.033 1.00 89.12 95 LYS A C 1
ATOM 776 O O . LYS A 1 95 ? -3.144 -9.272 -0.639 1.00 89.12 95 LYS A O 1
ATOM 781 N N . VAL A 1 96 ? -1.283 -8.671 0.465 1.00 90.88 96 VAL A N 1
ATOM 782 C CA . VAL A 1 96 ? -1.267 -7.252 0.071 1.00 90.88 96 VAL A CA 1
ATOM 783 C C . VAL A 1 96 ? 0.022 -7.012 -0.700 1.00 90.88 96 VAL A C 1
ATOM 785 O O . VAL A 1 96 ? 1.033 -6.601 -0.144 1.00 90.88 96 VAL A O 1
ATOM 788 N N . SER A 1 97 ? 0.003 -7.382 -1.976 1.00 87.19 97 SER A N 1
ATOM 789 C CA . SER A 1 97 ? 1.215 -7.495 -2.786 1.00 87.19 97 SER A CA 1
ATOM 790 C C . SER A 1 97 ? 1.391 -6.362 -3.801 1.00 87.19 97 SER A C 1
ATOM 792 O O . SER A 1 97 ? 2.460 -6.244 -4.381 1.00 87.19 97 SER A O 1
ATOM 794 N N . GLY A 1 98 ? 0.374 -5.525 -4.004 1.00 91.50 98 GLY A N 1
ATOM 795 C CA . GLY A 1 98 ? 0.409 -4.396 -4.932 1.00 91.50 98 GLY A CA 1
ATOM 796 C C . GLY A 1 98 ? -0.346 -3.196 -4.380 1.00 91.50 98 GLY A C 1
ATOM 797 O O . GLY A 1 98 ? -1.134 -3.326 -3.431 1.00 91.50 98 GLY A O 1
ATOM 798 N N . TYR A 1 99 ? -0.105 -2.030 -4.976 1.00 92.31 99 TYR A N 1
ATOM 799 C CA . TYR A 1 99 ? -0.665 -0.775 -4.486 1.00 92.31 99 TYR A CA 1
ATOM 800 C C . TYR A 1 99 ? -2.198 -0.750 -4.571 1.00 92.31 99 TYR A C 1
ATOM 802 O O . TYR A 1 99 ? -2.866 -0.390 -3.599 1.00 92.31 99 TYR A O 1
ATOM 810 N N . ASP A 1 100 ? -2.770 -1.237 -5.671 1.00 91.44 100 ASP A N 1
ATOM 811 C CA . ASP A 1 100 ? -4.226 -1.285 -5.858 1.00 91.44 100 ASP A CA 1
ATOM 812 C C . ASP A 1 100 ? -4.915 -2.214 -4.851 1.00 91.44 100 ASP A C 1
ATOM 814 O O . ASP A 1 100 ? -5.970 -1.890 -4.302 1.00 91.44 100 ASP A O 1
ATOM 818 N N . ILE A 1 101 ? -4.281 -3.346 -4.526 1.00 92.69 101 ILE A N 1
ATOM 819 C CA . ILE A 1 101 ? -4.787 -4.288 -3.518 1.00 92.69 101 ILE A CA 1
ATOM 820 C C . ILE A 1 101 ? -4.764 -3.642 -2.129 1.00 92.69 101 ILE A C 1
ATOM 822 O O . ILE A 1 101 ? -5.696 -3.831 -1.343 1.00 92.69 101 ILE A O 1
ATOM 826 N N . ALA A 1 102 ? -3.712 -2.879 -1.818 1.00 92.50 102 ALA A N 1
ATOM 827 C CA . ALA A 1 102 ? -3.609 -2.143 -0.563 1.00 92.50 102 ALA A CA 1
ATOM 828 C C . ALA A 1 102 ? -4.713 -1.083 -0.439 1.00 92.50 102 ALA A C 1
ATOM 830 O O . ALA A 1 102 ? -5.314 -0.956 0.626 1.00 92.50 102 ALA A O 1
ATOM 831 N N . LEU A 1 103 ? -5.029 -0.374 -1.527 1.00 92.38 103 LEU A N 1
ATOM 832 C CA . LEU A 1 103 ? -6.140 0.579 -1.562 1.00 92.38 103 LEU A CA 1
ATOM 833 C C . LEU A 1 103 ? -7.496 -0.109 -1.384 1.00 92.38 103 LEU A C 1
ATOM 835 O O . LEU A 1 103 ? -8.307 0.359 -0.591 1.00 92.38 103 LEU A O 1
ATOM 839 N N . TYR A 1 104 ? -7.729 -1.226 -2.075 1.00 91.50 104 TYR A N 1
ATOM 840 C CA . TYR A 1 104 ? -8.988 -1.971 -1.997 1.00 91.50 104 TYR A CA 1
ATOM 841 C C . TYR A 1 104 ? -9.257 -2.555 -0.601 1.00 91.50 104 TYR A C 1
ATOM 843 O O . TYR A 1 104 ? -10.400 -2.618 -0.158 1.00 91.50 104 TYR A O 1
ATOM 851 N N . LYS A 1 105 ? -8.207 -2.989 0.107 1.00 89.69 105 LYS A N 1
ATOM 852 C CA . LYS A 1 105 ? -8.321 -3.588 1.449 1.00 89.69 105 LYS A CA 1
ATOM 853 C C . LYS A 1 105 ? -8.335 -2.575 2.599 1.00 89.69 105 LYS A C 1
ATOM 855 O O . LYS A 1 105 ? -8.520 -2.983 3.749 1.00 89.69 105 LYS A O 1
ATOM 860 N N . ALA A 1 106 ? -8.103 -1.295 2.322 1.00 89.75 106 ALA A N 1
ATOM 861 C CA . ALA A 1 106 ? -8.177 -0.242 3.327 1.00 89.75 106 ALA A CA 1
ATOM 862 C C . ALA A 1 106 ? -9.639 0.106 3.68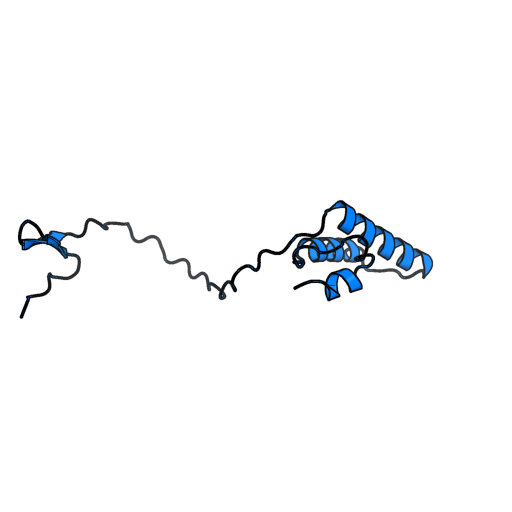9 1.00 89.75 106 ALA A C 1
ATOM 864 O O . ALA A 1 106 ? -10.560 -0.172 2.923 1.00 89.75 106 ALA A O 1
ATOM 865 N N . ILE A 1 107 ? -9.845 0.694 4.875 1.00 83.94 107 ILE A N 1
ATOM 866 C CA . ILE A 1 107 ? -11.148 1.090 5.454 1.00 83.94 107 ILE A CA 1
ATOM 867 C C . ILE A 1 107 ? -11.281 2.609 5.493 1.00 83.94 107 ILE A C 1
ATOM 869 O O . ILE A 1 107 ? -10.284 3.270 5.868 1.00 83.94 107 ILE A O 1
#

Radius of gyration: 27.98 Å; chains: 1; bounding box: 51×47×74 Å

Secondary structure (DSSP, 8-state):
---PPPTTEEE-TTT-SEEE-S----------------------BPPPHHHHHHHHHHHHHHHHHTT----TTHHHHHHHHHHH--B-TT--GGG--SHHHHHHH--

Organism: NCBI:txid1070528